Protein AF-A0A965YDP2-F1 (afdb_monomer)

Secondary structure (DSSP, 8-state):
-PPPHHHHHHHHHHHHHHHHHHHHHTGGG--GGGS-HHHHHHHHHHHHHHHHHHHHHS-HHHHHHHHHHHHHHHHHHHHHHHHHHHHHHHHHHHH--

Structure (mmCIF, N/CA/C/O backbone):
data_AF-A0A965YDP2-F1
#
_entry.id   AF-A0A965YDP2-F1
#
loop_
_atom_site.group_PDB
_atom_site.id
_atom_site.type_symbol
_atom_site.label_atom_id
_atom_site.label_alt_id
_atom_site.label_comp_id
_atom_site.label_asym_id
_atom_site.label_entity_id
_atom_site.label_seq_id
_atom_site.pdbx_PDB_ins_code
_atom_site.Cartn_x
_atom_site.Cartn_y
_atom_site.Cartn_z
_atom_site.occupancy
_atom_site.B_iso_or_equiv
_atom_site.auth_seq_id
_atom_site.auth_comp_id
_atom_site.auth_asym_id
_atom_site.auth_atom_id
_atom_site.pdbx_PDB_model_num
ATOM 1 N N . MET A 1 1 ? 9.093 -23.031 -9.269 1.00 57.84 1 MET A N 1
ATOM 2 C CA . MET A 1 1 ? 10.283 -22.197 -9.010 1.00 57.84 1 MET A CA 1
ATOM 3 C C . MET A 1 1 ? 10.107 -21.590 -7.639 1.00 57.84 1 MET A C 1
ATOM 5 O O . MET A 1 1 ? 9.184 -20.806 -7.460 1.00 57.84 1 MET A O 1
ATOM 9 N N . GLU A 1 2 ? 10.914 -22.010 -6.674 1.00 70.81 2 GLU A N 1
ATOM 10 C CA . GLU A 1 2 ? 11.011 -21.329 -5.384 1.00 70.81 2 GLU A CA 1
ATOM 11 C C . GLU A 1 2 ? 11.757 -20.011 -5.633 1.00 70.81 2 GLU A C 1
ATOM 13 O O . GLU A 1 2 ? 12.843 -20.022 -6.215 1.00 70.81 2 GLU A O 1
ATOM 18 N N . ARG A 1 3 ? 11.133 -18.867 -5.324 1.00 75.81 3 ARG A N 1
ATOM 19 C CA . ARG A 1 3 ? 11.829 -17.575 -5.402 1.00 75.81 3 ARG A CA 1
ATOM 20 C C . ARG A 1 3 ? 12.898 -17.576 -4.319 1.00 75.81 3 ARG A C 1
ATOM 22 O O . ARG A 1 3 ? 12.607 -17.967 -3.191 1.00 75.81 3 ARG A O 1
ATOM 29 N N . SER A 1 4 ? 14.115 -17.163 -4.659 1.00 91.38 4 SER A N 1
ATOM 30 C CA . SER A 1 4 ? 15.171 -17.085 -3.656 1.00 91.38 4 SER A CA 1
ATOM 31 C C . SER A 1 4 ? 14.771 -16.066 -2.585 1.00 91.38 4 SER A C 1
ATOM 33 O O . SER A 1 4 ? 14.101 -15.068 -2.874 1.00 91.38 4 SER A O 1
ATOM 35 N N . ARG A 1 5 ? 15.156 -16.331 -1.337 1.00 93.06 5 ARG A N 1
ATOM 36 C CA . ARG A 1 5 ? 14.875 -15.438 -0.209 1.00 93.06 5 ARG A CA 1
ATOM 37 C C . ARG A 1 5 ? 15.377 -14.023 -0.495 1.00 93.06 5 ARG A C 1
ATOM 39 O O . ARG A 1 5 ? 14.700 -13.058 -0.176 1.00 93.06 5 ARG A O 1
ATOM 46 N N . GLU A 1 6 ? 16.526 -13.915 -1.149 1.00 93.19 6 GLU A N 1
ATOM 47 C CA . GLU A 1 6 ? 17.169 -12.655 -1.513 1.00 93.19 6 GLU A CA 1
ATOM 48 C C . GLU A 1 6 ? 16.291 -11.809 -2.440 1.00 93.19 6 GLU A C 1
ATOM 50 O O . GLU A 1 6 ? 16.218 -10.598 -2.256 1.00 93.19 6 GLU A O 1
ATOM 55 N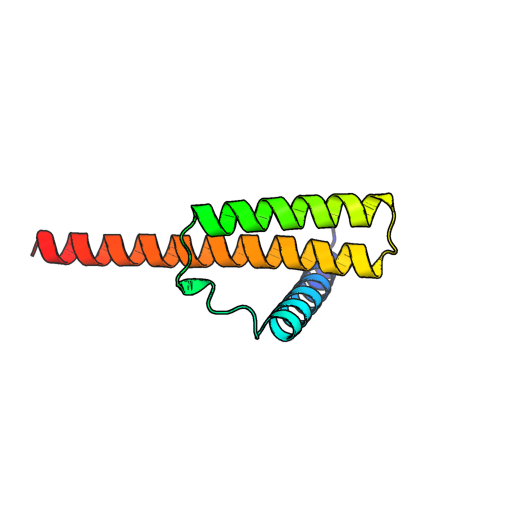 N . VAL A 1 7 ? 15.586 -12.433 -3.393 1.00 94.69 7 VAL A N 1
ATOM 56 C CA . VAL A 1 7 ? 14.644 -11.727 -4.278 1.00 94.69 7 VAL A CA 1
ATOM 57 C C . VAL A 1 7 ? 13.464 -11.183 -3.480 1.00 94.69 7 VAL A C 1
ATOM 59 O O . VAL A 1 7 ? 13.110 -10.022 -3.635 1.00 94.69 7 VAL A O 1
ATOM 62 N N . ILE A 1 8 ? 12.890 -11.989 -2.582 1.00 95.19 8 ILE A N 1
ATOM 63 C CA . ILE A 1 8 ? 11.750 -11.562 -1.757 1.00 95.19 8 ILE A CA 1
ATOM 64 C C . ILE A 1 8 ? 12.137 -10.374 -0.868 1.00 95.19 8 ILE A C 1
ATOM 66 O O . ILE A 1 8 ? 11.401 -9.393 -0.798 1.00 95.19 8 ILE A O 1
ATOM 70 N N . GLU A 1 9 ? 13.292 -10.443 -0.206 1.00 96.50 9 GLU A N 1
ATOM 71 C CA . GLU A 1 9 ? 13.777 -9.356 0.653 1.00 96.50 9 GLU A CA 1
ATOM 72 C C . GLU A 1 9 ? 14.061 -8.081 -0.153 1.00 96.50 9 GLU A C 1
ATOM 74 O O . GLU A 1 9 ? 13.723 -6.985 0.293 1.00 96.50 9 GLU A O 1
ATOM 79 N N . ALA A 1 10 ? 14.633 -8.210 -1.356 1.00 96.81 10 ALA A N 1
ATOM 80 C CA . ALA A 1 10 ? 14.860 -7.076 -2.248 1.00 96.81 10 ALA A CA 1
ATOM 81 C C . ALA A 1 10 ? 13.539 -6.429 -2.701 1.00 96.81 10 ALA A C 1
ATOM 83 O O . ALA A 1 10 ? 13.394 -5.212 -2.597 1.00 96.81 10 ALA A O 1
ATOM 84 N N . ASP A 1 11 ? 12.558 -7.232 -3.121 1.00 97.31 11 ASP A N 1
ATOM 85 C CA . ASP A 1 11 ? 11.243 -6.750 -3.552 1.00 97.31 11 ASP A CA 1
ATOM 86 C C . ASP A 1 11 ? 10.514 -6.023 -2.407 1.00 97.31 11 ASP A C 1
ATOM 88 O O . ASP A 1 11 ? 9.977 -4.928 -2.594 1.00 97.31 11 ASP A O 1
ATOM 92 N N . ILE A 1 12 ? 10.550 -6.584 -1.190 1.00 97.75 12 ILE A N 1
ATOM 93 C CA . ILE A 1 12 ? 9.990 -5.948 0.012 1.00 97.75 12 ILE A CA 1
ATOM 94 C C . ILE A 1 12 ? 10.726 -4.640 0.327 1.00 97.75 12 ILE A C 1
ATOM 96 O O . ILE A 1 12 ? 10.087 -3.636 0.653 1.00 97.75 12 ILE A O 1
ATOM 100 N N . ALA A 1 13 ? 12.057 -4.609 0.232 1.00 97.94 13 ALA A N 1
ATOM 101 C CA . ALA A 1 13 ? 12.836 -3.402 0.495 1.00 97.94 13 ALA A CA 1
ATOM 102 C C . ALA A 1 13 ? 12.483 -2.274 -0.488 1.00 9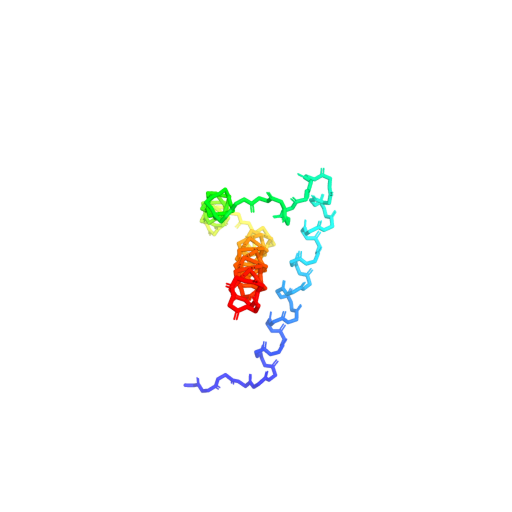7.94 13 ALA A C 1
ATOM 104 O O . ALA A 1 13 ? 12.224 -1.147 -0.062 1.00 97.94 13 ALA A O 1
ATOM 105 N N . THR A 1 14 ? 12.397 -2.583 -1.783 1.00 98.19 14 THR A N 1
ATOM 106 C CA . THR A 1 14 ? 11.983 -1.624 -2.814 1.00 98.19 14 THR A CA 1
ATOM 107 C C . THR A 1 14 ? 10.563 -1.122 -2.568 1.00 98.19 14 THR A C 1
ATOM 109 O O . THR A 1 14 ? 10.328 0.088 -2.579 1.00 98.19 14 THR A O 1
ATOM 112 N N . PHE A 1 15 ? 9.624 -2.024 -2.282 1.00 98.31 15 PHE A N 1
ATOM 113 C CA . PHE A 1 15 ? 8.233 -1.657 -2.037 1.00 98.31 15 PHE A CA 1
ATOM 114 C C . PHE A 1 15 ? 8.073 -0.778 -0.792 1.00 98.31 15 PHE A C 1
ATOM 116 O O . PHE A 1 15 ? 7.444 0.278 -0.837 1.00 98.31 15 PHE A O 1
ATOM 123 N N . THR A 1 16 ? 8.712 -1.158 0.316 1.00 98.25 16 THR A N 1
ATOM 124 C CA . THR A 1 16 ? 8.642 -0.391 1.568 1.00 98.25 16 THR A CA 1
ATOM 125 C C . THR A 1 16 ? 9.328 0.972 1.468 1.00 98.25 16 THR A C 1
ATOM 127 O O . THR A 1 16 ? 8.914 1.907 2.153 1.00 98.25 16 THR A O 1
ATOM 130 N N . ALA A 1 17 ? 10.351 1.128 0.622 1.00 98.38 17 ALA A N 1
ATOM 131 C CA . ALA A 1 17 ? 10.937 2.436 0.331 1.00 98.38 17 ALA A CA 1
ATOM 132 C C . ALA A 1 17 ? 9.938 3.354 -0.395 1.00 98.38 17 ALA A C 1
ATOM 134 O O . ALA A 1 17 ? 9.738 4.489 0.040 1.00 98.38 17 ALA A O 1
ATOM 135 N N . ALA A 1 18 ? 9.253 2.846 -1.425 1.00 98.31 18 ALA A N 1
ATOM 136 C CA . ALA A 1 18 ? 8.219 3.594 -2.142 1.00 98.31 18 ALA A CA 1
ATOM 137 C C . ALA A 1 18 ? 7.038 3.970 -1.226 1.00 98.31 18 ALA A C 1
ATOM 139 O O . ALA A 1 18 ? 6.590 5.117 -1.232 1.00 98.31 18 ALA A O 1
ATOM 140 N N . MET A 1 19 ? 6.601 3.043 -0.363 1.00 98.31 19 MET A N 1
ATOM 141 C CA . MET A 1 19 ? 5.567 3.297 0.651 1.00 98.31 19 MET A CA 1
ATOM 142 C C . MET A 1 19 ? 5.932 4.476 1.557 1.00 98.31 19 MET A C 1
ATOM 144 O O . MET A 1 19 ? 5.123 5.387 1.739 1.00 98.31 19 MET A O 1
ATOM 148 N N . ARG A 1 20 ? 7.161 4.491 2.094 1.00 98.19 20 ARG A N 1
ATOM 149 C CA . ARG A 1 20 ? 7.647 5.577 2.961 1.00 98.19 20 ARG A CA 1
ATOM 150 C C . ARG A 1 20 ? 7.660 6.920 2.243 1.00 98.19 20 ARG A C 1
ATOM 152 O O . ARG A 1 20 ? 7.186 7.896 2.812 1.00 98.19 20 ARG A O 1
ATOM 159 N N . GLN A 1 21 ? 8.165 6.953 1.011 1.00 97.38 21 GLN A N 1
ATOM 160 C CA . GLN A 1 21 ? 8.209 8.177 0.217 1.00 97.38 21 GLN A CA 1
ATOM 161 C C . GLN A 1 21 ? 6.801 8.755 0.009 1.00 97.38 21 GLN A C 1
ATOM 163 O O . GLN A 1 21 ? 6.574 9.933 0.271 1.00 97.38 21 GLN A O 1
ATOM 168 N N . LYS A 1 22 ? 5.829 7.928 -0.393 1.00 95.31 22 LYS A N 1
ATOM 169 C CA . LYS A 1 22 ? 4.446 8.380 -0.608 1.00 95.31 22 LYS A CA 1
ATOM 170 C C . LYS A 1 22 ? 3.776 8.859 0.685 1.00 95.31 22 LYS A C 1
ATOM 172 O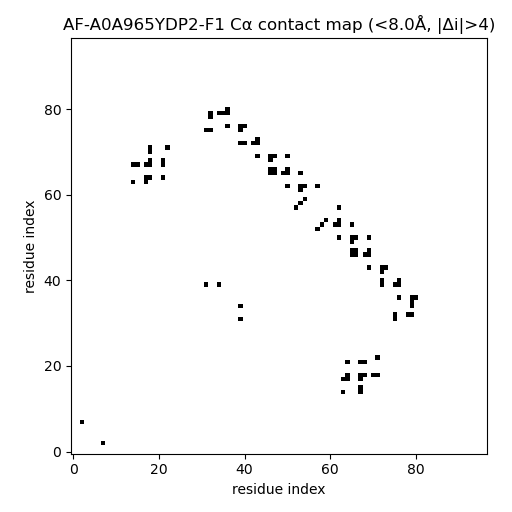 O . LYS A 1 22 ? 3.068 9.862 0.663 1.00 95.31 22 LYS A O 1
ATOM 177 N N . LEU A 1 23 ? 4.034 8.212 1.826 1.00 95.56 23 LEU A N 1
ATOM 178 C CA . LEU A 1 23 ? 3.552 8.695 3.130 1.00 95.56 23 LEU A CA 1
ATOM 179 C C . LEU A 1 23 ? 4.136 10.066 3.495 1.00 95.56 23 LEU A C 1
ATOM 181 O O . LEU A 1 23 ? 3.423 10.899 4.049 1.00 95.56 23 LEU A O 1
ATOM 185 N N . GLU A 1 24 ? 5.411 10.309 3.189 1.00 94.75 24 GLU A N 1
ATOM 186 C CA . GLU A 1 24 ? 6.062 11.601 3.423 1.00 94.75 24 GLU A CA 1
ATOM 187 C C . GLU A 1 24 ? 5.465 12.700 2.533 1.00 94.75 24 GLU A C 1
ATOM 189 O O . GLU A 1 24 ? 5.082 13.761 3.034 1.00 94.75 24 GLU A O 1
ATOM 194 N N . GLU A 1 25 ? 5.282 12.419 1.240 1.00 93.75 25 GLU A N 1
ATOM 195 C CA . GLU A 1 25 ? 4.615 13.318 0.287 1.00 93.75 25 GLU A CA 1
ATOM 196 C C . GLU A 1 25 ? 3.176 13.652 0.734 1.00 93.75 25 GLU A C 1
ATOM 198 O O . GLU A 1 25 ? 2.742 14.807 0.686 1.00 93.75 25 GLU A O 1
ATOM 203 N N . ASN A 1 26 ? 2.450 12.655 1.248 1.00 89.25 26 ASN A N 1
ATOM 204 C CA . ASN A 1 26 ? 1.069 12.775 1.720 1.00 89.25 26 ASN A CA 1
ATOM 205 C C . ASN A 1 26 ? 0.939 13.186 3.199 1.00 89.25 26 ASN A C 1
ATOM 207 O O . ASN A 1 26 ? -0.177 13.237 3.715 1.00 89.25 26 ASN A O 1
ATOM 211 N N . SER A 1 27 ? 2.032 13.530 3.887 1.00 89.69 27 SER A N 1
ATOM 212 C CA . SER A 1 27 ? 2.035 13.840 5.331 1.00 89.69 27 SER A CA 1
ATOM 213 C C . SER A 1 27 ? 1.097 14.988 5.739 1.00 89.69 27 SER A C 1
ATOM 215 O O . SER A 1 27 ? 0.684 15.090 6.893 1.00 89.69 27 SER A O 1
ATOM 217 N N . HIS A 1 28 ? 0.706 15.829 4.783 1.00 88.56 28 HIS A N 1
ATOM 218 C CA . HIS A 1 28 ? -0.243 16.924 4.962 1.00 88.56 28 HIS A CA 1
ATOM 219 C C . HIS A 1 28 ? -1.726 16.493 4.957 1.00 88.56 28 HIS A C 1
ATOM 221 O O . HIS A 1 28 ? -2.575 17.274 5.384 1.00 88.56 28 HIS A O 1
ATOM 227 N N . LYS A 1 29 ? -2.067 15.282 4.484 1.00 81.12 29 LYS A N 1
ATOM 228 C CA . LYS A 1 29 ? -3.459 14.818 4.277 1.00 81.12 29 LYS A CA 1
ATOM 229 C C . LYS A 1 29 ? -4.190 14.387 5.562 1.00 81.12 29 LYS A C 1
ATOM 231 O O . LYS A 1 29 ? -5.385 14.111 5.517 1.00 81.12 29 LYS A O 1
ATOM 236 N N . GLY A 1 30 ? -3.525 14.399 6.718 1.00 76.12 30 GLY A N 1
ATOM 237 C CA . GLY A 1 30 ? -4.146 14.166 8.027 1.00 76.12 30 GLY A CA 1
ATOM 238 C C . GLY A 1 30 ? -3.879 12.781 8.620 1.00 76.12 30 GLY A C 1
ATOM 239 O O . GLY A 1 30 ? -2.993 12.053 8.184 1.00 76.12 30 GLY A O 1
ATOM 240 N N . TYR A 1 31 ? -4.627 12.447 9.675 1.00 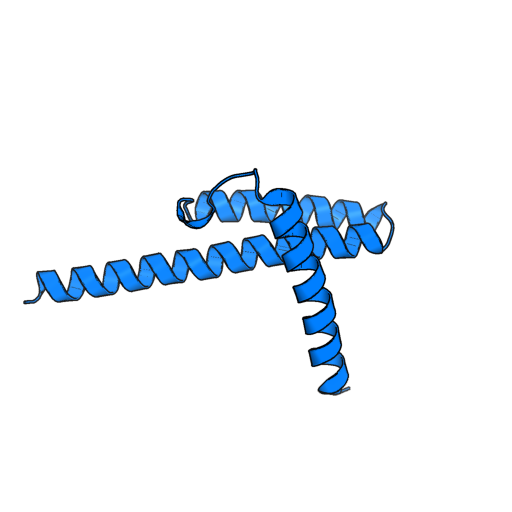81.19 31 TYR A N 1
ATOM 241 C CA . TYR A 1 31 ? -4.340 11.306 10.544 1.00 81.19 31 TYR A CA 1
ATOM 242 C C . TYR A 1 31 ? -5.267 10.113 10.253 1.00 81.19 31 TYR A C 1
ATOM 244 O O . TYR A 1 31 ? -6.412 10.071 10.707 1.00 81.19 31 TYR A O 1
ATOM 252 N N . TRP A 1 32 ? -4.764 9.122 9.514 1.00 90.75 32 TRP A N 1
ATOM 253 C CA . TRP A 1 32 ? -5.491 7.886 9.176 1.00 90.75 32 TRP A CA 1
ATOM 254 C C . TRP A 1 32 ? -5.864 7.026 10.395 1.00 90.75 32 TRP A C 1
ATOM 256 O O . TRP A 1 32 ? -6.757 6.184 10.316 1.00 90.75 32 TRP A O 1
ATOM 266 N N . ASP A 1 33 ? -5.212 7.224 11.542 1.00 90.88 33 ASP A N 1
ATOM 267 C CA . ASP A 1 33 ? -5.488 6.502 12.793 1.00 90.88 33 ASP A CA 1
ATOM 268 C C . ASP A 1 33 ? -6.837 6.870 13.437 1.00 90.88 33 ASP A C 1
ATOM 270 O O . ASP A 1 33 ? -7.269 6.207 14.378 1.00 90.88 33 ASP A O 1
ATOM 274 N N . LYS A 1 34 ? -7.514 7.900 12.916 1.00 89.19 34 LYS A N 1
ATOM 275 C CA . LYS A 1 34 ? -8.859 8.325 13.332 1.00 89.19 34 LYS A CA 1
ATOM 276 C C . LYS A 1 34 ? -9.954 7.939 12.342 1.00 89.19 34 LYS A C 1
ATOM 278 O O . LYS A 1 34 ? -11.124 8.185 12.619 1.00 89.19 34 LYS A O 1
ATOM 283 N N . MET A 1 35 ? -9.583 7.371 11.198 1.00 94.62 35 MET A N 1
ATOM 284 C CA . MET A 1 35 ? -10.532 6.951 10.173 1.00 94.62 35 MET A CA 1
ATOM 285 C C . MET A 1 35 ? -11.119 5.582 10.504 1.00 94.62 35 MET A C 1
ATOM 287 O O . MET A 1 35 ? -10.440 4.690 11.016 1.00 94.62 35 MET A O 1
ATOM 291 N N . THR A 1 36 ? -12.384 5.392 10.160 1.00 94.69 36 THR A N 1
ATOM 292 C CA . THR A 1 36 ? -13.051 4.094 10.232 1.00 94.69 36 THR A CA 1
ATOM 293 C C . THR A 1 36 ? -12.502 3.131 9.176 1.00 94.69 36 THR A C 1
ATOM 295 O O . THR A 1 36 ? -11.947 3.533 8.150 1.00 94.69 36 THR A O 1
ATOM 298 N N . LEU A 1 37 ? -12.708 1.827 9.389 1.00 96.56 37 LEU A N 1
ATOM 299 C CA . LEU A 1 37 ? -12.330 0.807 8.403 1.00 96.56 37 LEU A CA 1
ATOM 300 C C . LEU A 1 37 ? -13.052 0.990 7.059 1.00 96.56 37 LEU A C 1
ATOM 302 O O . LEU A 1 37 ? -12.475 0.682 6.021 1.00 96.56 37 LEU A O 1
ATOM 306 N N . PHE A 1 38 ? -14.285 1.507 7.064 1.00 96.69 38 PHE A N 1
ATOM 307 C CA . PHE A 1 38 ? -15.041 1.769 5.838 1.00 96.69 38 PHE A CA 1
ATOM 308 C C . PHE A 1 38 ? -14.471 2.943 5.040 1.00 96.69 38 PHE A C 1
ATOM 310 O O . PHE A 1 38 ? -14.350 2.835 3.824 1.00 96.69 38 PHE A O 1
ATOM 317 N N . GLU A 1 39 ? -14.081 4.035 5.702 1.00 96.50 39 GLU A N 1
ATOM 318 C CA . GLU A 1 39 ? -13.446 5.171 5.022 1.00 96.50 39 GL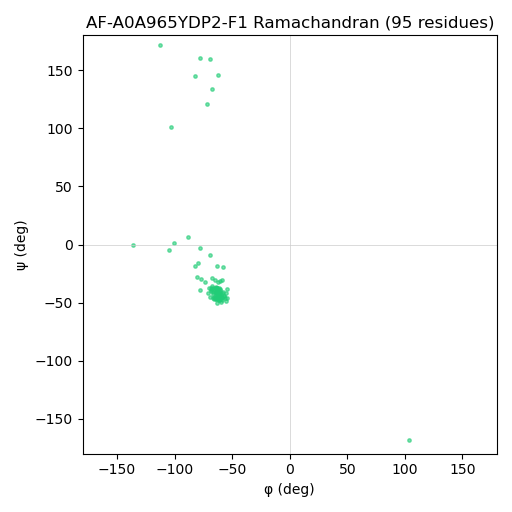U A CA 1
ATOM 319 C C . GLU A 1 39 ? -12.100 4.769 4.412 1.00 96.50 39 GLU A C 1
ATOM 321 O O . GLU A 1 39 ? -11.806 5.124 3.274 1.00 96.50 39 GLU A O 1
ATOM 326 N N . LEU A 1 40 ? -11.302 3.974 5.131 1.00 97.56 40 LEU A N 1
ATOM 327 C CA . LEU A 1 40 ? -10.041 3.460 4.597 1.00 97.56 40 LEU A CA 1
ATOM 328 C C . LEU A 1 40 ? -10.240 2.460 3.456 1.00 97.56 40 LEU A C 1
ATOM 330 O O . LEU A 1 40 ? -9.447 2.459 2.521 1.00 97.56 40 LEU A O 1
ATOM 334 N N . LEU A 1 41 ? -11.281 1.623 3.508 1.00 98.19 41 LEU A N 1
ATOM 335 C CA . LEU A 1 41 ? -11.614 0.713 2.410 1.00 98.19 41 LEU A CA 1
ATOM 336 C C . LEU A 1 41 ? -12.022 1.482 1.148 1.00 98.19 41 LEU A C 1
ATOM 338 O O . LEU A 1 41 ? -11.616 1.104 0.055 1.00 98.19 41 LEU A O 1
ATOM 342 N N . TYR A 1 42 ? -12.792 2.560 1.304 1.00 97.62 42 TYR A N 1
ATOM 343 C CA . TYR A 1 42 ? -13.158 3.439 0.196 1.00 97.62 42 TYR A CA 1
ATOM 344 C C . TYR A 1 42 ? -11.931 4.119 -0.428 1.00 97.62 42 TYR A C 1
ATOM 346 O O . TYR A 1 42 ? -11.800 4.175 -1.647 1.00 97.62 42 TYR A O 1
ATOM 354 N N . LEU A 1 43 ? -10.995 4.603 0.392 1.00 96.81 43 LEU A N 1
ATOM 355 C CA . LEU A 1 43 ? -9.755 5.171 -0.136 1.00 96.81 43 LEU A CA 1
ATOM 356 C C . LEU A 1 43 ? -8.881 4.107 -0.809 1.00 96.81 43 LEU A C 1
ATOM 358 O O . LEU A 1 43 ? -8.400 4.343 -1.909 1.00 96.81 43 LEU A O 1
ATOM 362 N N . LEU A 1 44 ? -8.770 2.908 -0.227 1.00 98.19 44 LEU A N 1
ATOM 363 C CA . LEU A 1 44 ? -8.073 1.784 -0.855 1.00 98.19 44 LEU A CA 1
ATOM 364 C C . LEU A 1 44 ? -8.634 1.461 -2.247 1.00 98.19 44 LEU A C 1
ATOM 366 O O . LEU A 1 44 ? -7.853 1.176 -3.150 1.00 98.19 44 LEU A O 1
ATOM 370 N N . SER A 1 45 ? -9.961 1.482 -2.437 1.00 98.50 45 SER A N 1
ATOM 371 C CA . SER A 1 45 ? -10.535 1.236 -3.766 1.00 98.50 45 SER A CA 1
ATOM 372 C C . SER A 1 45 ? -10.126 2.296 -4.785 1.00 98.50 45 SER A C 1
ATOM 374 O O . SER A 1 45 ? -9.833 1.927 -5.918 1.00 98.50 45 SER A O 1
ATOM 376 N N . ASN A 1 46 ? -10.023 3.566 -4.382 1.00 97.94 46 ASN A N 1
ATOM 377 C CA . ASN A 1 46 ? -9.551 4.625 -5.276 1.00 97.94 46 ASN A CA 1
ATOM 378 C C . ASN A 1 46 ? -8.094 4.380 -5.691 1.00 97.94 46 ASN 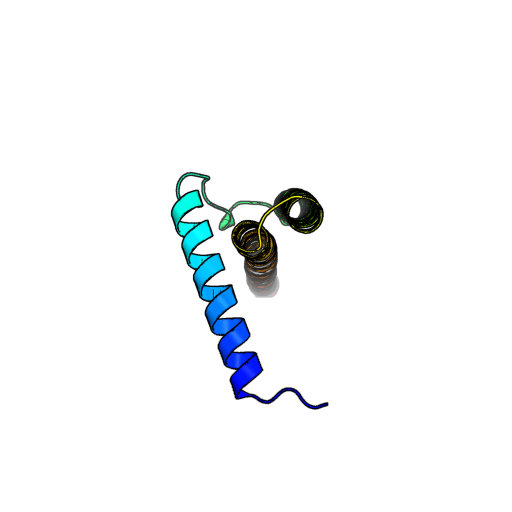A C 1
ATOM 380 O O . ASN A 1 46 ? -7.785 4.438 -6.873 1.00 97.94 46 ASN A O 1
ATOM 384 N N . GLU A 1 47 ? -7.217 4.000 -4.757 1.00 98.12 47 GLU A N 1
ATOM 385 C CA . GLU A 1 47 ? -5.815 3.700 -5.090 1.00 98.12 47 GLU A CA 1
ATOM 386 C C . GLU A 1 47 ? -5.668 2.476 -6.010 1.00 98.12 47 GLU A C 1
ATOM 388 O O . GLU A 1 47 ? -4.750 2.394 -6.823 1.00 98.12 47 GLU A O 1
ATOM 393 N N . VAL A 1 48 ? -6.576 1.498 -5.911 1.00 98.69 48 VAL A N 1
ATOM 394 C CA . VAL A 1 48 ? -6.610 0.359 -6.844 1.00 98.69 48 VAL A CA 1
ATOM 395 C C . VAL A 1 48 ? -7.026 0.807 -8.248 1.00 98.69 48 VAL A C 1
ATOM 397 O O . VAL A 1 48 ? -6.490 0.286 -9.231 1.00 98.69 48 VAL A O 1
ATOM 400 N N . GLU A 1 49 ? -7.951 1.760 -8.363 1.00 98.56 49 GLU A N 1
ATOM 401 C CA . GLU A 1 49 ? -8.297 2.384 -9.646 1.00 98.56 49 GLU A CA 1
ATOM 402 C C . GLU A 1 49 ? -7.103 3.170 -10.211 1.00 98.56 49 GLU A C 1
ATOM 404 O O . GLU A 1 49 ? -6.731 2.947 -11.363 1.00 98.56 49 GLU A O 1
ATOM 409 N N . GLU A 1 50 ? -6.416 3.974 -9.392 1.00 98.25 50 GLU A N 1
ATOM 410 C CA . GLU A 1 50 ? -5.209 4.712 -9.800 1.00 98.25 50 GLU A CA 1
ATOM 411 C C . GLU A 1 50 ? -4.079 3.773 -10.250 1.00 98.25 50 GLU A C 1
ATOM 413 O O . GLU A 1 50 ? -3.461 3.988 -11.295 1.00 98.25 50 GLU A O 1
ATOM 418 N N . LEU A 1 51 ? -3.855 2.664 -9.536 1.00 98.69 51 LEU A N 1
ATOM 419 C CA . LEU A 1 51 ? -2.904 1.630 -9.950 1.00 98.69 51 LEU A CA 1
ATOM 420 C C . LEU A 1 51 ? -3.314 0.962 -11.268 1.00 98.69 51 LEU A C 1
ATOM 422 O O . LEU A 1 51 ? -2.459 0.669 -12.107 1.00 98.69 51 LEU A O 1
ATOM 426 N N . THR A 1 52 ? -4.608 0.706 -11.459 1.00 98.69 52 THR A N 1
ATOM 427 C CA . THR A 1 52 ? -5.122 0.127 -12.707 1.00 98.69 52 THR A CA 1
ATOM 428 C C . THR A 1 52 ? -4.822 1.057 -13.878 1.00 98.69 52 THR A C 1
ATOM 430 O O . THR A 1 52 ? -4.252 0.618 -14.879 1.00 98.69 52 THR A O 1
ATOM 433 N N . ASP A 1 53 ? -5.109 2.348 -13.729 1.00 98.44 53 ASP A N 1
ATOM 434 C CA . ASP A 1 53 ? -4.782 3.359 -14.731 1.00 98.44 53 ASP A CA 1
ATOM 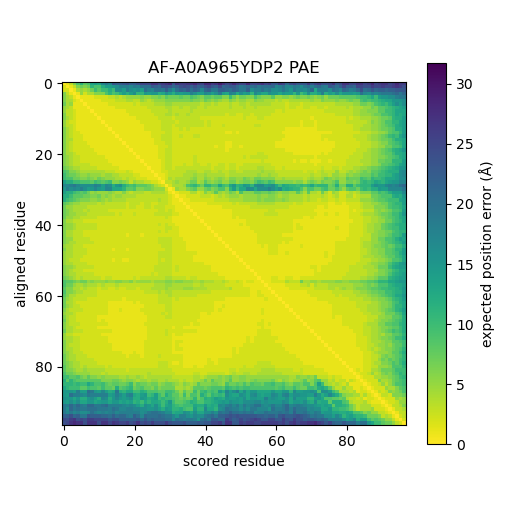435 C C . ASP A 1 53 ? -3.268 3.458 -14.960 1.00 98.44 53 ASP A C 1
ATOM 437 O O . ASP A 1 53 ? -2.810 3.497 -16.107 1.00 98.44 53 ASP A O 1
ATOM 441 N N . ALA A 1 54 ? -2.462 3.419 -13.896 1.00 98.44 54 ALA A N 1
ATOM 442 C CA . ALA A 1 54 ? -1.009 3.452 -14.001 1.00 98.44 54 ALA A CA 1
ATOM 443 C C . ALA A 1 54 ? -0.461 2.289 -14.840 1.00 98.44 54 ALA A C 1
ATOM 445 O O . ALA A 1 54 ? 0.364 2.499 -15.730 1.00 98.44 54 ALA A O 1
ATOM 446 N N . ILE A 1 55 ? -0.958 1.071 -14.609 1.00 98.62 55 ILE A N 1
ATOM 447 C CA . ILE A 1 55 ? -0.553 -0.128 -15.356 1.00 98.62 55 ILE A CA 1
ATOM 448 C C . ILE A 1 55 ? -0.910 -0.012 -16.840 1.00 98.62 55 ILE A C 1
ATOM 450 O O . ILE A 1 55 ? -0.157 -0.485 -17.692 1.00 98.62 55 ILE A O 1
ATOM 454 N N . LEU A 1 56 ? -2.060 0.582 -17.156 1.00 98.25 56 LEU A N 1
ATOM 455 C CA . LEU A 1 56 ? -2.557 0.642 -18.527 1.00 98.25 56 LEU A CA 1
ATOM 456 C C . LEU A 1 56 ? -1.862 1.716 -19.364 1.00 98.25 56 LEU A C 1
ATOM 458 O O . LEU A 1 56 ? -1.629 1.490 -20.554 1.00 98.25 56 LEU A O 1
ATOM 462 N N . ILE A 1 57 ? -1.580 2.885 -18.780 1.00 97.44 57 ILE A N 1
ATOM 463 C CA . ILE A 1 57 ? -1.207 4.072 -19.566 1.00 97.44 57 ILE A CA 1
ATOM 464 C C . ILE A 1 57 ? -0.028 4.886 -19.018 1.00 97.44 57 ILE A C 1
ATOM 466 O O . ILE A 1 57 ? 0.320 5.900 -19.629 1.00 97.44 57 ILE A O 1
ATOM 470 N N . LYS A 1 58 ? 0.588 4.502 -17.893 1.00 97.62 58 LYS A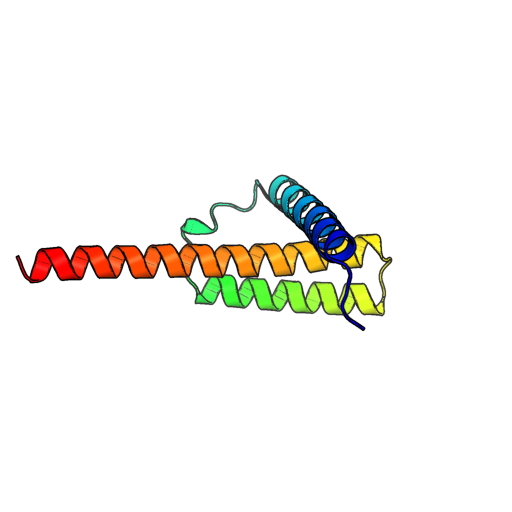 N 1
ATOM 471 C CA . LYS A 1 58 ? 1.713 5.244 -17.294 1.00 97.62 58 LYS A CA 1
ATOM 472 C C . LYS A 1 58 ? 3.025 4.462 -17.362 1.00 97.62 58 LYS A C 1
ATOM 474 O O . LYS A 1 58 ? 3.091 3.305 -17.767 1.00 97.62 58 LYS A O 1
ATOM 479 N N . GLU A 1 59 ? 4.103 5.141 -16.995 1.00 97.50 59 GLU A N 1
ATOM 480 C CA . GLU A 1 59 ? 5.439 4.564 -16.866 1.00 97.50 59 GLU A CA 1
ATOM 481 C C . GLU A 1 59 ? 5.614 3.756 -15.574 1.00 97.50 59 GLU A C 1
ATOM 483 O O . GLU A 1 59 ? 4.885 3.923 -14.597 1.00 97.50 59 GLU A O 1
ATOM 488 N N . SER A 1 60 ? 6.625 2.885 -15.552 1.00 97.81 60 SER A N 1
ATOM 489 C CA . SER A 1 60 ? 6.856 1.949 -14.446 1.00 97.81 60 SER A CA 1
ATOM 490 C C . SER A 1 60 ? 7.061 2.633 -13.092 1.00 97.81 60 SER A C 1
ATOM 492 O O . SER A 1 60 ? 6.682 2.064 -12.073 1.00 97.81 60 SER A O 1
ATOM 494 N N . THR A 1 61 ? 7.612 3.849 -13.069 1.00 96.75 61 THR A N 1
ATOM 495 C CA . THR A 1 61 ? 7.742 4.645 -11.841 1.00 96.75 61 THR A CA 1
ATOM 496 C C . THR A 1 61 ? 6.378 4.965 -11.232 1.00 96.75 61 THR A C 1
ATOM 498 O O . THR A 1 61 ? 6.204 4.800 -10.028 1.00 96.75 61 THR A O 1
ATOM 501 N N . GLU A 1 62 ? 5.392 5.347 -12.046 1.00 98.00 62 GLU A N 1
ATOM 502 C CA . GLU A 1 62 ? 4.031 5.628 -11.573 1.00 98.00 62 GLU A CA 1
ATOM 503 C C . GLU A 1 62 ? 3.336 4.345 -11.109 1.00 98.00 62 GLU A C 1
ATOM 505 O O . GLU A 1 62 ? 2.735 4.327 -10.041 1.00 98.00 62 GLU A O 1
ATOM 510 N N . VAL A 1 63 ? 3.524 3.226 -11.820 1.00 98.44 63 VAL A N 1
ATOM 511 C CA . VAL A 1 63 ? 3.022 1.914 -11.365 1.00 98.44 63 VAL A CA 1
ATOM 512 C C . VAL A 1 63 ? 3.565 1.562 -9.978 1.00 98.44 63 VAL A C 1
ATOM 514 O O . VAL A 1 63 ? 2.818 1.111 -9.112 1.00 98.44 63 VAL A O 1
ATOM 517 N N . MET A 1 64 ? 4.862 1.782 -9.739 1.00 98.19 64 MET A N 1
ATOM 518 C CA . MET A 1 64 ? 5.472 1.550 -8.426 1.00 98.19 64 MET A CA 1
ATOM 519 C C . MET A 1 64 ? 4.897 2.477 -7.348 1.00 98.19 64 MET A C 1
ATOM 521 O O . MET A 1 64 ? 4.739 2.048 -6.204 1.00 98.19 64 MET A O 1
ATOM 525 N N . ARG A 1 65 ? 4.591 3.730 -7.700 1.00 97.75 65 ARG A N 1
ATOM 526 C CA . ARG A 1 65 ? 4.033 4.732 -6.783 1.00 97.75 65 ARG A CA 1
ATOM 527 C C . ARG A 1 65 ? 2.602 4.400 -6.372 1.00 97.75 65 ARG A C 1
ATOM 529 O O . ARG A 1 65 ? 2.330 4.406 -5.174 1.00 97.75 65 ARG A O 1
ATOM 536 N N . GLU A 1 66 ? 1.741 4.012 -7.307 1.00 98.44 66 GLU A N 1
ATOM 537 C CA . GLU A 1 66 ? 0.350 3.680 -6.962 1.00 98.44 66 GLU A CA 1
ATOM 538 C C . GLU A 1 66 ? 0.231 2.300 -6.313 1.00 98.44 66 GLU A C 1
ATOM 540 O O . GLU A 1 66 ? -0.571 2.097 -5.404 1.00 98.44 66 GLU A O 1
ATOM 545 N N . ALA A 1 67 ? 1.124 1.361 -6.646 1.00 98.62 67 ALA A N 1
ATOM 546 C CA . ALA A 1 67 ? 1.230 0.117 -5.886 1.00 98.62 67 ALA A CA 1
ATOM 547 C C . ALA A 1 67 ? 1.592 0.391 -4.416 1.00 98.62 67 ALA A C 1
ATOM 549 O O . ALA A 1 67 ? 1.081 -0.277 -3.511 1.00 98.62 67 ALA A O 1
ATOM 550 N N . ALA A 1 68 ? 2.469 1.367 -4.166 1.00 98.44 68 ALA A N 1
ATOM 551 C CA . ALA A 1 68 ? 2.843 1.764 -2.818 1.00 98.44 68 ALA A CA 1
ATOM 552 C C . ALA A 1 68 ? 1.677 2.410 -2.052 1.00 98.44 68 ALA A C 1
ATOM 554 O O . ALA A 1 68 ? 1.524 2.117 -0.865 1.00 98.44 68 ALA A O 1
ATOM 555 N N . ASP A 1 69 ? 0.823 3.207 -2.702 1.00 97.88 69 ASP A N 1
ATOM 556 C CA . ASP A 1 69 ? -0.380 3.752 -2.059 1.00 97.88 69 ASP A CA 1
ATOM 557 C C . ASP A 1 69 ? -1.405 2.665 -1.715 1.00 97.88 69 ASP A C 1
ATOM 559 O O . ASP A 1 69 ? -1.866 2.611 -0.570 1.00 97.88 69 ASP A O 1
ATOM 563 N N . VAL A 1 70 ? -1.648 1.699 -2.608 1.00 98.62 70 VAL A N 1
ATOM 564 C CA . VAL A 1 70 ? -2.453 0.503 -2.286 1.00 98.62 70 VAL A CA 1
ATOM 565 C C . VAL A 1 70 ? -1.894 -0.215 -1.048 1.00 98.62 70 VAL A C 1
ATOM 567 O O . VAL A 1 70 ? -2.635 -0.556 -0.118 1.00 98.62 70 VAL A O 1
ATOM 570 N N . GLY A 1 71 ? -0.571 -0.405 -0.989 1.00 98.50 71 GLY A N 1
ATOM 571 C CA . GLY A 1 71 ? 0.108 -0.978 0.176 1.00 98.50 71 GLY A CA 1
ATOM 572 C C . GLY A 1 71 ? -0.071 -0.152 1.451 1.00 98.50 71 GLY A C 1
ATOM 573 O O . GLY A 1 71 ? -0.322 -0.711 2.523 1.00 98.50 71 GLY A O 1
ATOM 574 N N . ASN A 1 72 ? 0.025 1.173 1.346 1.00 98.38 72 ASN A N 1
ATOM 575 C CA . ASN A 1 72 ? -0.140 2.097 2.464 1.00 98.38 72 ASN A CA 1
ATOM 576 C C . ASN A 1 72 ? -1.553 2.018 3.048 1.00 98.38 72 ASN A C 1
ATOM 578 O O . ASN A 1 72 ? -1.691 1.871 4.263 1.00 98.38 72 ASN A O 1
ATOM 582 N N . PHE A 1 73 ? -2.600 2.024 2.222 1.00 98.12 73 PHE A N 1
ATOM 583 C CA . PHE A 1 73 ? -3.969 1.898 2.726 1.00 98.12 73 PHE A CA 1
ATOM 584 C C . PHE A 1 73 ? -4.262 0.516 3.309 1.00 98.12 73 PHE A C 1
ATOM 586 O O . PHE A 1 73 ? -4.876 0.423 4.376 1.00 98.12 73 PHE A O 1
ATOM 593 N N . ALA A 1 74 ? -3.757 -0.561 2.699 1.00 98.44 74 ALA A N 1
ATOM 594 C CA . ALA A 1 74 ? -3.853 -1.897 3.286 1.00 98.44 74 ALA A CA 1
ATOM 595 C C . ALA A 1 74 ? -3.183 -1.960 4.676 1.00 98.44 74 ALA A C 1
ATOM 597 O O . ALA A 1 74 ? -3.747 -2.514 5.626 1.00 98.44 74 ALA A O 1
ATOM 598 N N . MET A 1 75 ? -2.011 -1.333 4.829 1.00 97.88 75 MET A N 1
ATOM 599 C CA . MET A 1 75 ? -1.329 -1.197 6.119 1.00 97.88 75 MET A CA 1
ATOM 600 C C . MET A 1 75 ? -2.165 -0.391 7.127 1.00 97.88 75 MET A C 1
ATOM 602 O O . MET A 1 75 ? -2.286 -0.804 8.283 1.00 97.88 75 MET A O 1
ATOM 606 N N . MET A 1 76 ? -2.761 0.733 6.718 1.00 97.31 76 MET A N 1
ATOM 607 C CA . MET A 1 76 ? -3.604 1.566 7.587 1.00 97.31 76 MET A CA 1
ATOM 608 C C . MET A 1 76 ? -4.829 0.797 8.101 1.00 97.31 76 MET A C 1
ATOM 610 O O . MET A 1 76 ? -5.120 0.850 9.298 1.00 97.31 76 MET A O 1
ATOM 614 N N . ILE A 1 77 ? -5.494 0.024 7.233 1.00 97.81 77 ILE A N 1
ATOM 615 C CA . ILE A 1 77 ? -6.621 -0.850 7.599 1.00 97.81 77 ILE A CA 1
ATOM 616 C C . ILE A 1 77 ? -6.180 -1.885 8.634 1.00 97.81 77 ILE A C 1
ATOM 618 O O . ILE A 1 77 ? -6.827 -2.030 9.672 1.00 97.81 77 ILE A O 1
ATOM 622 N N . CYS A 1 78 ? -5.061 -2.574 8.387 1.00 97.75 78 CYS A N 1
ATOM 623 C CA . CYS A 1 78 ? -4.501 -3.550 9.324 1.00 97.75 78 CYS A CA 1
ATOM 624 C C . CYS A 1 78 ? -4.236 -2.918 10.700 1.00 97.75 78 CYS A C 1
ATOM 626 O O . CYS A 1 78 ? -4.637 -3.458 11.735 1.00 97.75 78 CYS A O 1
ATOM 628 N N . ALA A 1 79 ? -3.627 -1.730 10.712 1.00 96.56 79 ALA A N 1
ATOM 629 C CA . ALA A 1 79 ? -3.325 -1.010 11.939 1.00 96.56 79 ALA A CA 1
ATOM 630 C C . ALA A 1 79 ? -4.600 -0.599 12.703 1.00 96.56 79 ALA A C 1
ATOM 632 O O . ALA A 1 79 ? -4.675 -0.820 13.912 1.00 96.56 79 ALA A O 1
ATOM 633 N N . ASN A 1 80 ? -5.619 -0.051 12.029 1.00 96.50 80 ASN A N 1
ATOM 634 C CA . ASN A 1 80 ? -6.880 0.337 12.677 1.00 96.50 80 ASN A CA 1
ATOM 635 C C . ASN A 1 80 ? -7.682 -0.871 13.173 1.00 96.50 80 ASN A C 1
ATOM 637 O O . ASN A 1 80 ? -8.199 -0.838 14.286 1.00 96.50 80 ASN A O 1
ATOM 641 N N . ALA A 1 81 ? -7.698 -1.978 12.429 1.00 96.06 81 ALA A N 1
ATOM 642 C CA . ALA A 1 81 ? -8.322 -3.215 12.894 1.00 96.06 81 ALA A CA 1
ATOM 643 C C . ALA A 1 81 ? -7.643 -3.756 14.169 1.00 96.06 81 ALA A C 1
ATOM 645 O O . ALA A 1 81 ? -8.318 -4.248 15.078 1.00 96.06 81 ALA A O 1
ATOM 646 N N . GLY A 1 82 ? -6.315 -3.627 14.266 1.00 95.12 82 GLY A N 1
ATOM 647 C CA . GLY A 1 82 ? -5.561 -3.935 15.483 1.00 95.12 82 GLY A CA 1
ATOM 648 C C . GLY A 1 82 ? -5.977 -3.064 16.672 1.00 95.12 82 GLY A C 1
ATOM 649 O O . GLY A 1 82 ? -6.270 -3.597 17.743 1.00 95.12 82 GLY A O 1
ATOM 650 N N . ARG A 1 83 ? -6.085 -1.742 16.470 1.00 91.69 83 ARG A N 1
ATOM 651 C CA . ARG A 1 83 ? -6.542 -0.789 17.502 1.00 91.69 83 ARG A CA 1
ATOM 652 C C . ARG A 1 83 ? -7.951 -1.125 18.003 1.00 91.69 83 ARG A C 1
ATOM 654 O O . ARG A 1 83 ? -8.167 -1.197 19.212 1.00 91.69 83 ARG A O 1
ATOM 661 N N . ASP A 1 84 ? -8.879 -1.409 17.091 1.00 88.50 84 ASP A N 1
ATOM 662 C CA . ASP A 1 84 ? -10.261 -1.778 17.420 1.00 88.50 84 ASP A CA 1
ATOM 663 C C . ASP A 1 84 ? -10.343 -3.075 18.232 1.00 88.50 84 ASP A C 1
ATOM 665 O O . ASP A 1 84 ? -11.116 -3.180 19.192 1.00 88.50 84 ASP A O 1
ATOM 669 N N . ARG A 1 85 ? -9.549 -4.085 17.855 1.00 89.44 85 ARG A N 1
ATOM 670 C CA . ARG A 1 85 ? -9.469 -5.360 18.578 1.00 89.44 85 ARG A CA 1
ATOM 671 C C . ARG A 1 85 ? -8.987 -5.143 20.010 1.00 89.44 85 ARG A C 1
ATOM 673 O O . ARG A 1 85 ? -9.573 -5.688 20.948 1.00 89.44 85 ARG A O 1
ATOM 680 N N . ASP A 1 86 ? -7.934 -4.352 20.174 1.00 85.50 86 ASP A N 1
ATOM 681 C CA . ASP A 1 86 ? -7.308 -4.129 21.472 1.00 85.50 86 ASP A CA 1
ATOM 682 C C . ASP A 1 86 ? -8.219 -3.287 22.389 1.00 85.50 86 ASP A C 1
ATOM 684 O O . ASP A 1 86 ? -8.375 -3.616 23.567 1.00 85.50 86 ASP A O 1
ATOM 688 N N . ALA A 1 87 ? -8.938 -2.297 21.845 1.00 79.81 87 ALA A N 1
ATOM 689 C CA . ALA A 1 87 ? -9.951 -1.532 22.577 1.00 79.81 87 ALA A CA 1
ATOM 690 C C . ALA A 1 87 ? -11.103 -2.416 23.099 1.00 79.81 87 ALA A C 1
ATOM 692 O O . ALA A 1 87 ? -11.486 -2.323 24.269 1.00 79.81 87 ALA A O 1
ATOM 693 N N . LYS A 1 88 ? -11.621 -3.331 22.266 1.00 80.12 88 LYS A N 1
ATOM 694 C CA . LYS A 1 88 ? -12.663 -4.298 22.670 1.00 80.12 88 LYS A CA 1
ATOM 695 C C . LYS A 1 88 ? -12.168 -5.262 23.752 1.00 80.12 88 LYS A C 1
ATOM 697 O O . LYS A 1 88 ? -12.917 -5.597 24.666 1.00 80.12 88 LYS A O 1
ATOM 702 N N . SER A 1 89 ? -10.904 -5.684 23.673 1.00 80.62 89 SER A N 1
ATOM 703 C CA . SER A 1 89 ? -10.270 -6.538 24.686 1.00 80.62 89 SER A CA 1
ATOM 704 C C . SER A 1 89 ? -10.210 -5.858 26.059 1.00 80.62 89 SER A C 1
ATOM 706 O O . SER A 1 89 ? -10.529 -6.489 27.067 1.00 80.62 89 SER A O 1
ATOM 708 N N . ILE A 1 90 ? -9.861 -4.567 26.107 1.00 78.56 90 ILE A N 1
ATOM 709 C CA . ILE A 1 90 ? -9.836 -3.781 27.351 1.00 78.56 90 ILE A CA 1
ATOM 710 C C . ILE A 1 90 ? -11.241 -3.667 27.945 1.00 78.56 90 ILE A C 1
ATOM 712 O O . ILE A 1 90 ? -11.426 -4.005 29.112 1.00 78.56 90 ILE A O 1
ATOM 716 N N . LEU A 1 91 ? -12.234 -3.273 27.140 1.00 73.31 91 LEU A N 1
ATOM 717 C CA . LEU A 1 91 ? -13.618 -3.122 27.600 1.00 73.31 91 LEU A CA 1
ATOM 718 C C . LEU A 1 91 ? -14.163 -4.423 28.211 1.00 73.31 91 LEU A C 1
ATOM 720 O O . LEU A 1 91 ? -14.744 -4.40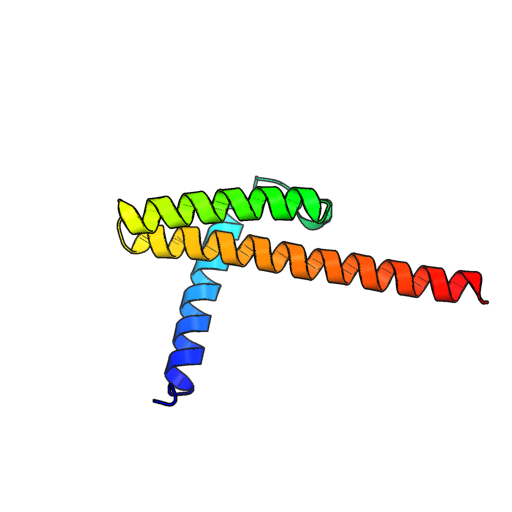5 29.295 1.00 73.31 91 LEU A O 1
ATOM 724 N N . ASN A 1 92 ? -13.912 -5.565 27.564 1.00 73.25 92 ASN A N 1
ATOM 725 C CA . ASN A 1 92 ? -14.356 -6.867 28.064 1.00 73.25 92 ASN A CA 1
ATOM 726 C C . ASN A 1 92 ? -13.730 -7.231 29.421 1.00 73.25 92 ASN A C 1
ATOM 728 O O . ASN A 1 92 ? -14.387 -7.873 30.236 1.00 73.25 92 ASN A O 1
ATOM 732 N N . ARG A 1 93 ? -12.489 -6.803 29.691 1.00 75.56 93 ARG A N 1
ATOM 733 C CA . ARG A 1 93 ? -11.822 -7.023 30.987 1.00 75.56 93 ARG A CA 1
ATOM 734 C C . ARG A 1 93 ? -12.380 -6.133 32.095 1.00 75.56 93 ARG A C 1
ATOM 736 O O . ARG A 1 93 ? -12.387 -6.553 33.242 1.00 75.56 93 ARG A O 1
ATOM 743 N N . THR A 1 94 ? -12.836 -4.924 31.770 1.00 72.19 94 THR A N 1
ATOM 744 C CA . THR A 1 94 ? -13.389 -3.981 32.759 1.00 72.19 94 THR A CA 1
ATOM 745 C C . THR A 1 94 ? -14.840 -4.297 33.125 1.00 72.19 94 THR A C 1
ATOM 747 O O . THR A 1 94 ? -15.260 -4.003 34.234 1.00 72.19 94 THR A O 1
ATOM 750 N N . VAL A 1 95 ? -15.608 -4.905 32.215 1.00 69.12 95 VAL A N 1
ATOM 751 C CA . VAL A 1 95 ? -17.020 -5.277 32.450 1.00 69.12 95 VAL A CA 1
ATOM 752 C C . VAL A 1 95 ? -17.163 -6.613 33.201 1.00 69.12 95 VAL A C 1
ATOM 754 O O . VAL A 1 95 ? -18.214 -6.885 33.772 1.00 69.12 95 VAL A O 1
ATOM 757 N N . GLN A 1 96 ? -16.121 -7.450 33.216 1.00 58.66 96 GLN A N 1
ATOM 758 C CA . GLN A 1 96 ? -16.100 -8.741 33.926 1.00 58.66 96 GLN A CA 1
ATOM 759 C C . GLN A 1 96 ? -15.365 -8.702 35.280 1.00 58.66 96 GLN A C 1
ATOM 761 O O . GLN A 1 96 ? -15.231 -9.751 35.913 1.00 58.66 96 GLN A O 1
ATOM 766 N N . GLY A 1 97 ? -14.859 -7.535 35.692 1.00 50.88 97 GLY A N 1
ATOM 767 C CA . GLY A 1 97 ? -14.112 -7.328 36.939 1.00 50.88 97 GLY A CA 1
ATOM 768 C C . GLY A 1 97 ? -14.885 -6.580 38.014 1.00 50.88 97 GLY A C 1
ATOM 769 O O . GLY A 1 97 ? -16.012 -6.116 37.733 1.00 50.88 97 GLY A O 1
#

Foldseek 3Di:
DPDDPVVVVVVVVLLVVLLVVLCVVCVVVDDLLPDDLVVLVVQLVVLVVQLVCCVPPHDPVSNSNSSSVNVNSVVSSVVNVVVVVVVVVVVVVVVVD

Sequence (97 aa):
MERSREVIEADIATFTAAMRQKLEENSHKGYWDKMTLFELLYLLSNEVEELTDAILIKESTEVMREAADVGNFAMMICANAGRDRDAKSILNRTVQG

Nearest PDB structures (foldseek):
  8akz-assembly1_0  TM=6.033E-01  e=6.340E+00  Synechocystis sp. PCC 6803
  8tth-assembly1_A  TM=5.138E-01  e=8.458E+00  Staphylococcus aureus
  9b3m-assembly1_A  TM=4.850E-01  e=8.458E+00  Staphylococcus aureus

pLDDT: mean 92.12, std 10.08, range [50.88, 98.69]

Mean predicted aligned error: 5.16 Å

Solvent-accessible surface area (backbone atoms only — not comparable to full-atom values): 5371 Å² total; per-residue (Å²): 133,84,77,54,69,68,56,55,55,50,54,50,51,56,45,53,50,42,28,52,52,52,49,60,76,48,59,83,81,64,70,71,89,78,52,52,68,66,60,42,50,55,50,31,52,51,30,49,51,52,25,51,50,20,68,75,77,51,55,71,69,52,28,50,49,28,49,15,47,33,50,47,35,54,49,51,43,53,52,45,55,50,53,54,52,53,54,53,54,51,51,56,54,62,74,75,102

Radius of gyration: 17.11 Å; Cα contacts (8 Å, |Δi|>4): 56; chains: 1; bounding box: 34×39×56 Å